Protein AF-A0AAV9GNB7-F1 (afdb_monomer_lite)

pLDDT: mean 74.89, std 15.53, range [40.94, 90.0]

Secondary structure (DSSP, 8-state):
---------------S---SSPPPTT-EEEHHHHHHTT---TTTS-TTEEEEEEETTEEEEEEE-TT-EETTTTEE-

Radius of gyration: 17.27 Å; chains: 1; bounding box: 31×56×36 Å

Structure (mmCIF, N/CA/C/O backbone):
data_AF-A0AAV9GNB7-F1
#
_entry.id   AF-A0AAV9GNB7-F1
#
loop_
_atom_site.group_PDB
_atom_site.id
_atom_site.type_symbol
_atom_site.label_atom_id
_atom_site.label_alt_id
_atom_site.label_comp_id
_atom_site.label_asym_id
_atom_site.label_entity_id
_atom_site.label_seq_id
_atom_site.pdbx_PDB_ins_code
_atom_site.Cartn_x
_atom_site.Cartn_y
_atom_site.Cartn_z
_atom_site.occupancy
_atom_site.B_iso_or_equiv
_atom_site.auth_seq_id
_atom_site.auth_comp_id
_atom_site.auth_asym_id
_atom_site.auth_atom_id
_atom_site.pdbx_PDB_model_num
ATOM 1 N N . MET A 1 1 ? -20.011 44.277 25.235 1.00 42.75 1 MET A N 1
ATOM 2 C CA . MET A 1 1 ? -19.204 44.171 23.999 1.00 42.75 1 MET A CA 1
ATOM 3 C C . MET A 1 1 ? -19.043 42.689 23.707 1.00 42.75 1 MET A C 1
ATOM 5 O O . MET A 1 1 ? -18.723 41.940 24.619 1.00 42.75 1 MET A O 1
ATOM 9 N N . ARG A 1 2 ? -19.459 42.261 22.513 1.00 45.19 2 ARG A N 1
ATOM 10 C CA . ARG A 1 2 ? -19.642 40.858 22.117 1.00 45.19 2 ARG A CA 1
ATOM 11 C C . ARG A 1 2 ? -18.278 40.209 21.863 1.00 45.19 2 ARG A C 1
ATOM 13 O O . ARG A 1 2 ? -17.578 40.647 20.958 1.00 45.19 2 ARG A O 1
ATOM 20 N N . PHE A 1 3 ? -17.917 39.186 22.633 1.00 46.97 3 PHE A N 1
ATOM 21 C CA . PHE A 1 3 ? -16.782 38.323 22.310 1.00 46.97 3 PHE A CA 1
ATOM 22 C C . PHE A 1 3 ? -17.260 37.274 21.307 1.00 46.97 3 PHE A C 1
ATOM 24 O O . PHE A 1 3 ? -18.048 36.396 21.645 1.00 46.97 3 PHE A O 1
ATOM 31 N N . ALA A 1 4 ? -16.845 37.423 20.050 1.00 48.47 4 ALA A N 1
ATOM 32 C CA . ALA A 1 4 ? -17.052 36.416 19.023 1.00 48.47 4 ALA A CA 1
ATOM 33 C C . ALA A 1 4 ? -16.120 35.231 19.312 1.00 48.47 4 ALA A C 1
ATOM 35 O O . ALA A 1 4 ? -14.903 35.338 19.170 1.00 48.47 4 ALA A O 1
ATOM 36 N N . THR A 1 5 ? -16.689 34.113 19.755 1.00 51.97 5 THR A N 1
ATOM 37 C CA . THR A 1 5 ? -15.978 32.840 19.878 1.00 51.97 5 THR A CA 1
ATOM 38 C C . THR A 1 5 ? -15.757 32.294 18.470 1.00 51.97 5 THR A C 1
ATOM 40 O O . THR A 1 5 ? -16.662 31.738 17.854 1.00 51.97 5 THR A O 1
ATOM 43 N N . ILE A 1 6 ? -14.560 32.521 17.930 1.00 61.16 6 ILE A N 1
ATOM 44 C CA . ILE A 1 6 ? -14.103 31.916 16.680 1.00 61.16 6 ILE A CA 1
ATOM 45 C C . ILE A 1 6 ? -13.956 30.418 16.953 1.00 61.16 6 ILE A C 1
ATOM 47 O O . ILE A 1 6 ? -13.032 29.989 17.641 1.00 61.16 6 ILE A O 1
ATOM 51 N N . ALA A 1 7 ? -14.906 29.626 16.462 1.00 54.81 7 ALA A N 1
ATOM 52 C CA . ALA A 1 7 ? -14.786 28.179 16.437 1.00 54.81 7 ALA A CA 1
ATOM 53 C C . ALA A 1 7 ? -13.651 27.815 15.468 1.00 54.81 7 ALA A C 1
ATOM 55 O O . ALA A 1 7 ? -13.824 27.872 14.251 1.00 54.81 7 ALA A O 1
ATOM 56 N N . LEU A 1 8 ? -12.476 27.464 16.003 1.00 49.28 8 LEU A N 1
ATOM 57 C CA . LEU A 1 8 ? -11.486 26.710 15.243 1.00 49.28 8 LEU A CA 1
ATOM 58 C C . LEU A 1 8 ? -12.101 25.343 14.944 1.00 49.28 8 LEU A C 1
ATOM 60 O O . LEU A 1 8 ? -12.088 24.442 15.782 1.00 49.28 8 LEU A O 1
ATOM 64 N N . ALA A 1 9 ? -12.656 25.196 13.744 1.00 52.81 9 ALA A N 1
ATOM 65 C CA . ALA A 1 9 ? -12.857 23.893 13.146 1.00 52.81 9 ALA A CA 1
ATOM 66 C C . ALA A 1 9 ? -11.468 23.265 12.961 1.00 52.81 9 ALA A C 1
ATOM 68 O O . ALA A 1 9 ? -10.783 23.505 11.969 1.00 52.81 9 ALA A O 1
ATOM 69 N N . LEU A 1 10 ? -11.035 22.484 13.951 1.00 50.41 10 LEU A N 1
ATOM 70 C CA . LEU A 1 10 ? -9.997 21.472 13.794 1.00 50.41 10 LEU A CA 1
ATOM 71 C C . LEU A 1 10 ? -10.574 20.385 12.881 1.00 50.41 10 LEU A C 1
ATOM 73 O O . LEU A 1 10 ? -10.975 19.314 13.326 1.00 50.41 10 LEU A O 1
ATOM 77 N N . GLY A 1 11 ? -10.678 20.700 11.591 1.00 48.22 11 GLY A N 1
ATOM 78 C CA . GLY A 1 11 ? -10.798 19.698 10.550 1.00 48.22 11 GLY A CA 1
ATOM 79 C C . GLY A 1 11 ? -9.472 18.965 10.514 1.00 48.22 11 GLY A C 1
ATOM 80 O O . GLY A 1 11 ? -8.522 19.425 9.886 1.00 48.22 11 GLY A O 1
ATOM 81 N N . THR A 1 12 ? -9.383 17.870 11.263 1.00 52.94 12 THR A N 1
ATOM 82 C CA . THR A 1 12 ? -8.300 16.907 11.142 1.00 52.94 12 THR A CA 1
ATOM 83 C C . THR A 1 12 ? -8.271 16.451 9.689 1.00 52.94 12 THR A C 1
ATOM 85 O O . THR A 1 12 ? -9.069 15.617 9.271 1.00 52.94 12 THR A O 1
ATOM 88 N N . LEU A 1 13 ? -7.353 17.030 8.915 1.00 42.97 13 LEU A N 1
ATOM 89 C CA . LEU A 1 13 ? -6.815 16.449 7.695 1.00 42.97 13 LEU A CA 1
ATOM 90 C C . LEU A 1 13 ? -6.139 15.144 8.116 1.00 42.97 13 LEU A C 1
ATOM 92 O O . LEU A 1 13 ? -4.932 15.087 8.343 1.00 42.97 13 LEU A O 1
ATOM 96 N N . CYS A 1 14 ? -6.936 14.104 8.340 1.00 40.94 14 CYS A N 1
ATOM 97 C CA . CYS A 1 14 ? -6.403 12.764 8.403 1.00 40.94 14 CYS A CA 1
ATOM 98 C C . CYS A 1 14 ? -6.041 12.438 6.956 1.00 40.94 14 CYS A C 1
ATOM 100 O O . CYS A 1 14 ? -6.892 12.006 6.188 1.00 40.94 14 CYS A O 1
ATOM 102 N N . SER A 1 15 ? -4.795 12.714 6.566 1.00 47.91 15 SER A N 1
ATOM 103 C CA . SER A 1 15 ? -4.210 12.289 5.288 1.00 47.91 15 SER A CA 1
ATOM 104 C C . SER A 1 15 ? -3.982 10.770 5.269 1.00 47.91 15 SER A C 1
ATOM 106 O O . SER A 1 15 ? -2.925 10.292 4.867 1.00 47.91 15 SER A O 1
ATOM 108 N N . GLY A 1 16 ? -4.943 10.007 5.789 1.00 49.69 16 GLY A N 1
ATOM 109 C CA . GLY A 1 16 ? -5.047 8.582 5.553 1.00 49.69 16 GLY A CA 1
ATOM 110 C C . GLY A 1 16 ? -5.714 8.408 4.202 1.00 49.69 16 GLY A C 1
ATOM 111 O O . GLY A 1 16 ? -6.661 9.130 3.892 1.00 49.69 16 GLY A O 1
ATOM 112 N N . ALA A 1 17 ? -5.200 7.489 3.392 1.00 54.72 17 ALA A N 1
ATOM 113 C CA . ALA A 1 17 ? -5.841 7.128 2.144 1.00 54.72 17 ALA A CA 1
ATOM 114 C C . ALA A 1 17 ? -7.334 6.916 2.368 1.00 54.72 17 ALA A C 1
ATOM 116 O O . ALA A 1 17 ? -7.723 6.086 3.190 1.00 54.72 17 ALA A O 1
ATOM 117 N N . LEU A 1 18 ? -8.162 7.700 1.676 1.00 54.97 18 LEU A N 1
ATOM 118 C CA . LEU A 1 18 ? -9.588 7.438 1.654 1.00 54.97 18 LEU A CA 1
ATOM 119 C C . LEU A 1 18 ? -9.758 6.139 0.873 1.00 54.97 18 LEU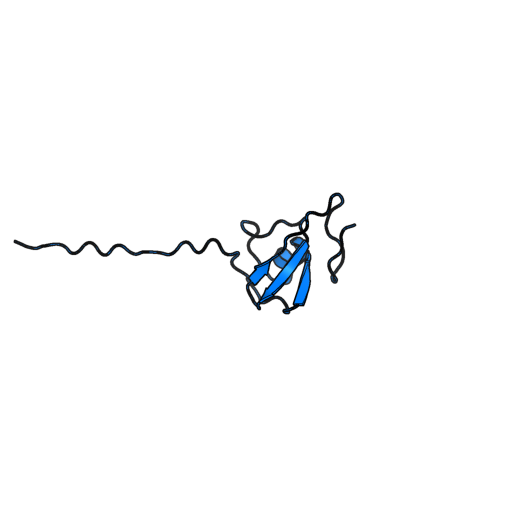 A C 1
ATOM 121 O O . LEU A 1 18 ? -9.651 6.094 -0.350 1.00 54.97 18 LEU A O 1
ATOM 125 N N . ALA A 1 19 ? -9.914 5.062 1.625 1.00 61.12 19 ALA A N 1
ATOM 126 C CA . ALA A 1 19 ? -10.245 3.754 1.115 1.00 61.12 19 ALA A CA 1
ATOM 127 C C . ALA A 1 19 ? -11.697 3.773 0.631 1.00 61.12 19 ALA A C 1
ATOM 129 O O . ALA A 1 19 ? -12.598 4.031 1.431 1.00 61.12 19 ALA A O 1
ATOM 130 N N . GLY A 1 20 ? -11.931 3.515 -0.659 1.00 66.06 20 GLY A N 1
ATOM 131 C CA . GLY A 1 20 ? -13.290 3.375 -1.190 1.00 66.06 20 GLY A CA 1
ATOM 132 C C . GLY A 1 20 ? -14.007 2.166 -0.582 1.00 66.06 20 GLY A C 1
ATOM 133 O O . GLY A 1 20 ? -15.134 2.276 -0.106 1.00 66.06 20 GLY A O 1
ATOM 134 N N . ASN A 1 21 ? -13.304 1.035 -0.509 1.00 81.69 21 ASN A N 1
ATOM 135 C CA . ASN A 1 21 ? -13.761 -0.233 0.039 1.00 81.69 21 ASN A CA 1
ATOM 136 C C . ASN A 1 21 ? -12.698 -0.845 0.963 1.00 81.69 21 ASN A C 1
ATOM 138 O O . ASN A 1 21 ? -11.496 -0.685 0.715 1.00 81.69 21 ASN A O 1
ATOM 142 N N . PRO A 1 22 ? -13.127 -1.598 1.993 1.00 83.62 22 PRO A N 1
ATOM 143 C CA . PRO A 1 22 ? -12.203 -2.228 2.912 1.00 83.62 22 PRO A CA 1
ATOM 144 C C . PRO A 1 22 ? -11.356 -3.299 2.220 1.00 83.62 22 PRO A C 1
ATOM 146 O O . PRO A 1 22 ? -11.855 -4.075 1.401 1.00 83.62 22 PRO A O 1
ATOM 149 N N . CYS A 1 23 ? -10.070 -3.345 2.560 1.00 86.38 23 CYS A N 1
ATOM 150 C CA . CYS A 1 23 ? -9.187 -4.444 2.188 1.00 86.38 23 CYS A CA 1
ATOM 151 C C . CYS A 1 23 ? -9.312 -5.58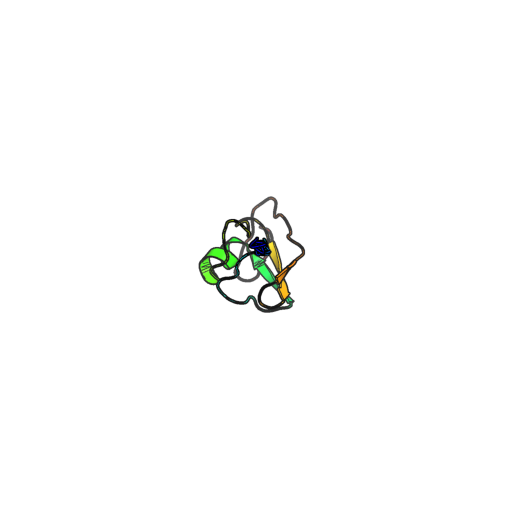3 3.214 1.00 86.38 23 CYS A C 1
ATOM 153 O O . CYS A 1 23 ? -9.612 -5.343 4.385 1.00 86.38 23 CYS A O 1
ATOM 155 N N . ASN A 1 24 ? -9.086 -6.838 2.802 1.00 88.56 24 ASN A N 1
ATOM 156 C CA . ASN A 1 24 ? -9.067 -7.932 3.781 1.00 88.56 24 ASN A CA 1
ATOM 157 C C . ASN A 1 24 ? -7.794 -7.838 4.617 1.00 88.56 24 ASN A C 1
ATOM 159 O O . ASN A 1 24 ? -6.694 -7.843 4.059 1.00 88.56 24 ASN A O 1
ATOM 163 N N . VAL A 1 25 ? -7.964 -7.798 5.936 1.00 88.25 25 VAL A N 1
ATOM 164 C CA . VAL A 1 25 ? -6.867 -7.746 6.907 1.00 88.25 25 VAL A CA 1
ATOM 165 C C . VAL A 1 25 ? -5.926 -8.941 6.718 1.00 88.25 25 VAL A C 1
ATOM 167 O O . VAL A 1 25 ? -6.340 -10.013 6.271 1.00 88.25 25 VAL A O 1
ATOM 170 N N . ASP A 1 26 ? -4.646 -8.719 6.999 1.00 87.94 26 ASP A N 1
ATOM 171 C CA . ASP A 1 26 ? -3.543 -9.677 6.876 1.00 87.94 26 ASP A CA 1
ATOM 172 C C . ASP A 1 26 ? -3.244 -10.155 5.448 1.00 87.94 26 ASP A C 1
ATOM 174 O O . ASP A 1 26 ? -2.559 -11.157 5.237 1.00 87.94 26 ASP A O 1
ATOM 178 N N . ASN A 1 27 ? -3.716 -9.410 4.446 1.00 86.44 27 ASN A N 1
ATOM 179 C CA . ASN A 1 27 ? -3.393 -9.642 3.042 1.00 86.44 27 ASN A CA 1
ATOM 180 C C . ASN A 1 27 ? -2.609 -8.470 2.446 1.00 86.44 27 ASN A C 1
ATOM 182 O O . ASN A 1 27 ? -2.761 -7.315 2.851 1.00 86.44 27 ASN A O 1
ATOM 186 N N . SER A 1 28 ? -1.799 -8.780 1.437 1.00 87.94 28 SER A N 1
ATOM 187 C CA . SER A 1 28 ? -1.065 -7.789 0.653 1.00 87.94 28 SER A CA 1
ATOM 188 C C . SER A 1 28 ? -1.788 -7.497 -0.658 1.00 87.94 28 SER A C 1
ATOM 190 O O . SER A 1 28 ? -2.213 -8.419 -1.357 1.00 87.94 28 SER A O 1
ATOM 192 N N . TYR A 1 29 ? -1.873 -6.216 -1.014 1.00 87.69 29 TYR A N 1
ATOM 193 C CA . TYR A 1 29 ? -2.514 -5.732 -2.235 1.00 87.69 29 TYR A CA 1
ATOM 194 C C . TYR A 1 29 ? -1.573 -4.827 -3.018 1.00 87.69 29 TYR A C 1
ATOM 196 O O . TYR A 1 29 ? -0.825 -4.035 -2.446 1.00 87.69 29 TYR A O 1
ATOM 204 N N . CYS A 1 30 ? -1.633 -4.918 -4.342 1.00 90.00 30 CYS A N 1
ATOM 205 C CA . CYS A 1 30 ? -0.983 -3.936 -5.190 1.00 90.00 30 CYS A CA 1
ATOM 206 C C . CYS A 1 30 ? -1.757 -2.622 -5.148 1.00 90.00 30 CYS A C 1
ATOM 208 O O . CYS A 1 30 ? -2.989 -2.624 -5.104 1.00 90.00 30 CYS A O 1
ATOM 210 N N . GLY A 1 31 ? -1.048 -1.498 -5.212 1.00 87.94 31 GLY A N 1
ATOM 211 C CA . GLY A 1 31 ? -1.675 -0.185 -5.223 1.00 87.94 31 GLY A CA 1
ATOM 212 C C . GLY A 1 31 ? -2.668 -0.017 -6.367 1.00 87.94 31 GLY A C 1
ATOM 213 O O . GLY A 1 31 ? -3.762 0.487 -6.142 1.00 87.94 31 GLY A O 1
ATOM 214 N N . TRP A 1 32 ? -2.358 -0.540 -7.561 1.00 89.38 32 TRP A N 1
ATOM 215 C CA . TRP A 1 32 ? -3.309 -0.536 -8.678 1.00 89.38 32 TRP A CA 1
ATOM 216 C C . TRP A 1 32 ? -4.607 -1.290 -8.347 1.00 89.38 32 TRP A C 1
ATOM 218 O O . TRP A 1 32 ? -5.675 -0.851 -8.747 1.00 89.38 32 TRP A O 1
ATOM 228 N N . TYR A 1 33 ? -4.547 -2.382 -7.576 1.00 89.06 33 TYR A N 1
ATOM 229 C CA . TYR A 1 33 ? -5.740 -3.133 -7.173 1.00 89.06 33 TYR A CA 1
ATOM 230 C C . TYR A 1 33 ? -6.556 -2.353 -6.139 1.00 89.06 33 TYR A C 1
ATOM 232 O O . TYR A 1 33 ? -7.781 -2.285 -6.228 1.00 89.06 33 TYR A O 1
ATOM 240 N N . LEU A 1 34 ? -5.876 -1.728 -5.174 1.00 87.81 34 LEU A N 1
ATOM 241 C CA . LEU A 1 34 ? -6.511 -0.861 -4.183 1.00 87.81 34 LEU A CA 1
ATOM 242 C C . LEU A 1 34 ? -7.260 0.294 -4.860 1.00 87.81 34 LEU A C 1
ATOM 244 O O . LEU A 1 34 ? -8.398 0.571 -4.497 1.00 87.81 34 LEU A O 1
ATOM 248 N N . ILE A 1 35 ? -6.667 0.911 -5.880 1.00 89.69 35 ILE A N 1
ATOM 249 C CA . ILE A 1 35 ? -7.287 1.998 -6.645 1.00 89.69 35 ILE A CA 1
ATOM 250 C C . ILE A 1 35 ? -8.427 1.469 -7.523 1.00 89.69 35 ILE A C 1
ATOM 252 O O . ILE A 1 35 ? -9.574 1.880 -7.368 1.00 89.69 35 ILE A O 1
ATOM 256 N N . ASP A 1 36 ? -8.136 0.527 -8.420 1.00 89.62 36 ASP A N 1
ATOM 257 C CA . ASP A 1 36 ? -9.060 0.157 -9.496 1.00 89.62 36 ASP A CA 1
ATOM 258 C C . ASP A 1 36 ? -10.204 -0.748 -9.003 1.00 89.62 36 ASP A C 1
ATOM 260 O O . ASP A 1 36 ? -11.315 -0.685 -9.527 1.00 89.62 36 ASP A O 1
ATOM 264 N N . SER A 1 37 ? -9.943 -1.609 -8.009 1.00 87.88 37 SER A N 1
ATOM 265 C CA . SER A 1 37 ? -10.919 -2.594 -7.504 1.00 87.88 37 SER A CA 1
ATOM 266 C C . SER A 1 37 ? -11.541 -2.198 -6.169 1.00 87.88 37 SER A C 1
ATOM 268 O O . SER A 1 37 ? -12.711 -2.497 -5.933 1.00 87.88 37 SER A O 1
ATOM 270 N N . LEU A 1 38 ? -10.774 -1.545 -5.290 1.00 86.69 38 LEU A N 1
ATOM 271 C CA . LEU A 1 38 ? -11.260 -1.100 -3.981 1.00 86.69 38 LEU A CA 1
ATOM 272 C C . LEU A 1 38 ? -11.531 0.411 -3.922 1.00 86.69 38 LEU A C 1
ATOM 274 O O . LEU A 1 38 ? -11.960 0.897 -2.882 1.00 86.69 38 LEU A O 1
ATOM 278 N N . GLY A 1 39 ? -11.306 1.168 -4.997 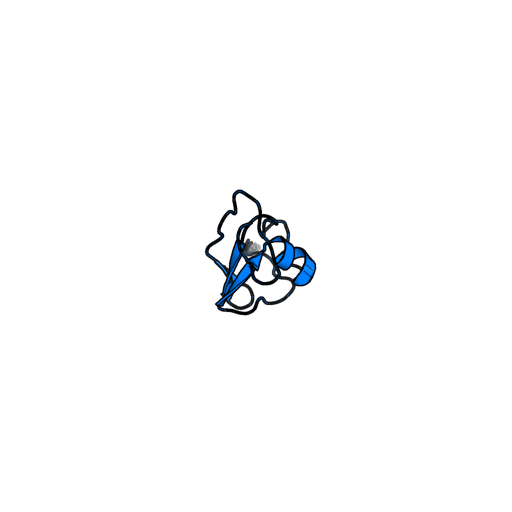1.00 88.38 39 GLY A N 1
ATOM 279 C CA . GLY A 1 39 ? -11.642 2.593 -5.057 1.00 88.38 39 GLY A CA 1
ATOM 280 C C . GLY A 1 39 ? -10.832 3.478 -4.107 1.00 88.38 39 GLY A C 1
ATOM 281 O O . GLY A 1 39 ? -11.352 4.483 -3.629 1.00 88.38 39 GLY A O 1
ATOM 282 N N . TRP A 1 40 ? -9.605 3.088 -3.760 1.00 87.88 40 TRP A N 1
ATOM 283 C CA . TRP A 1 40 ? -8.722 3.906 -2.928 1.00 87.88 40 TRP A CA 1
ATOM 284 C C . TRP A 1 40 ? -8.188 5.106 -3.713 1.00 87.88 40 TRP A C 1
ATOM 286 O O . TRP A 1 40 ? -7.937 5.015 -4.913 1.00 87.88 40 TRP A O 1
ATOM 296 N N . ASP A 1 41 ? -7.990 6.226 -3.020 1.00 86.62 41 ASP A N 1
ATOM 297 C CA . ASP A 1 41 ? -7.483 7.458 -3.628 1.00 86.62 41 ASP A CA 1
ATOM 298 C C . ASP A 1 41 ? -6.025 7.314 -4.119 1.00 86.62 41 ASP A C 1
ATOM 300 O O . ASP A 1 41 ? -5.126 6.948 -3.351 1.00 86.62 41 ASP A O 1
ATOM 304 N N . GLU A 1 42 ? -5.775 7.668 -5.385 1.00 86.38 42 GLU A N 1
ATOM 305 C CA . GLU A 1 42 ? -4.437 7.701 -6.000 1.00 86.38 42 GLU A CA 1
ATOM 306 C C . GLU A 1 42 ? -3.505 8.730 -5.340 1.00 86.38 42 GLU A C 1
ATOM 308 O O . GLU A 1 42 ? -2.283 8.622 -5.443 1.00 86.38 42 GLU A O 1
ATOM 313 N N . ALA A 1 43 ? -4.049 9.720 -4.623 1.00 84.50 43 ALA A N 1
ATOM 314 C CA . ALA A 1 43 ? -3.252 10.660 -3.837 1.00 84.50 43 ALA A CA 1
ATOM 315 C C . ALA A 1 43 ? -2.602 10.008 -2.606 1.00 84.50 43 ALA A C 1
ATOM 317 O O . ALA A 1 43 ? -1.680 10.578 -2.019 1.00 84.50 43 ALA A O 1
ATOM 318 N N . ALA A 1 44 ? -3.082 8.835 -2.193 1.00 81.94 44 ALA A N 1
ATOM 319 C CA . ALA A 1 44 ? -2.652 8.186 -0.964 1.00 81.94 44 ALA A CA 1
ATOM 320 C C . ALA A 1 44 ? -2.127 6.757 -1.158 1.00 81.94 44 ALA A C 1
ATOM 322 O O . ALA A 1 44 ? -1.450 6.222 -0.275 1.00 81.94 44 ALA A O 1
ATOM 323 N N . VAL A 1 45 ? -2.394 6.158 -2.317 1.00 85.75 45 VAL A N 1
ATOM 324 C CA . VAL A 1 45 ? -1.890 4.848 -2.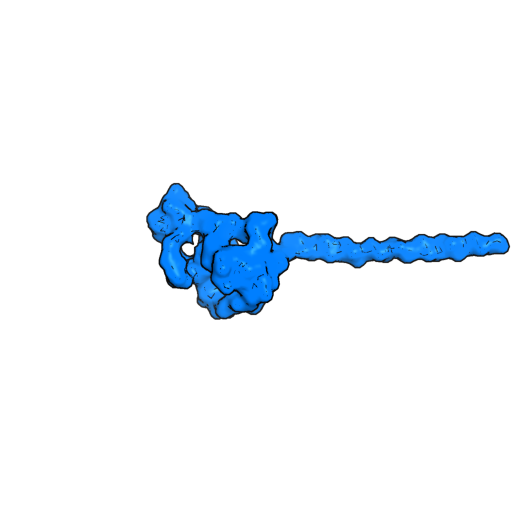726 1.00 85.75 45 VAL A CA 1
ATOM 325 C C . VAL A 1 45 ? -1.203 4.986 -4.082 1.00 85.75 45 VAL A C 1
ATOM 327 O O . VAL A 1 45 ? -1.774 5.527 -5.020 1.00 85.75 45 VAL A O 1
ATOM 330 N N . SER A 1 46 ? 0.014 4.462 -4.210 1.00 87.25 46 SER A N 1
ATOM 331 C CA . SER A 1 46 ? 0.765 4.455 -5.468 1.00 87.25 46 SER A CA 1
ATOM 332 C C . SER A 1 46 ? 0.596 3.127 -6.193 1.00 87.25 46 SER A C 1
ATOM 334 O O . SER A 1 46 ? 0.806 2.070 -5.601 1.00 87.25 46 SER A O 1
ATOM 336 N N . ARG A 1 47 ? 0.306 3.174 -7.498 1.00 87.06 47 ARG A N 1
ATOM 337 C CA . ARG A 1 47 ? -0.005 1.995 -8.332 1.00 87.06 47 ARG A CA 1
ATOM 338 C C . ARG A 1 47 ? 1.072 0.901 -8.304 1.00 87.06 47 ARG A C 1
ATOM 340 O O . ARG A 1 47 ? 0.734 -0.282 -8.261 1.00 87.06 47 ARG A O 1
ATOM 347 N N . ASP A 1 48 ? 2.341 1.300 -8.259 1.00 84.94 48 ASP A N 1
ATOM 348 C CA . ASP A 1 48 ? 3.508 0.406 -8.353 1.00 84.94 48 ASP A CA 1
ATOM 349 C C . ASP A 1 48 ? 4.008 -0.122 -6.997 1.00 84.94 48 ASP A C 1
ATOM 351 O O . ASP A 1 48 ? 5.008 -0.840 -6.926 1.00 84.94 48 ASP A O 1
ATOM 355 N N . ILE A 1 49 ? 3.330 0.241 -5.905 1.00 86.69 49 ILE A N 1
ATOM 356 C CA . ILE A 1 49 ? 3.703 -0.144 -4.544 1.00 86.69 49 ILE A CA 1
ATOM 357 C C . ILE A 1 49 ? 2.802 -1.282 -4.065 1.00 86.69 49 ILE A C 1
ATOM 359 O O . ILE A 1 49 ? 1.591 -1.280 -4.287 1.00 86.69 49 ILE A O 1
ATOM 363 N N . MET A 1 50 ? 3.397 -2.259 -3.386 1.00 88.00 50 MET A N 1
ATOM 364 C CA . MET A 1 50 ? 2.664 -3.282 -2.647 1.00 88.00 50 MET A CA 1
ATOM 365 C C . MET A 1 50 ? 2.378 -2.782 -1.232 1.00 88.00 50 MET A C 1
ATOM 367 O O . MET A 1 50 ? 3.293 -2.333 -0.549 1.00 88.00 50 MET A O 1
ATOM 371 N N . TYR A 1 51 ? 1.142 -2.908 -0.763 1.00 88.25 51 TYR A N 1
ATOM 372 C CA . TYR A 1 51 ? 0.722 -2.501 0.576 1.00 88.25 51 TYR A CA 1
ATOM 373 C C . TYR A 1 51 ? 0.216 -3.693 1.381 1.00 88.25 51 TYR A C 1
ATOM 375 O O . TYR A 1 51 ? -0.466 -4.562 0.837 1.00 88.25 51 TYR A O 1
ATOM 383 N N . TYR A 1 52 ? 0.498 -3.707 2.683 1.00 87.25 52 TYR A N 1
ATOM 384 C CA . TYR A 1 52 ? -0.074 -4.675 3.615 1.00 87.25 52 TYR A CA 1
ATOM 385 C C . TYR A 1 52 ? -1.314 -4.092 4.289 1.00 87.25 52 TYR A C 1
ATOM 387 O O . TYR A 1 52 ? -1.265 -3.008 4.871 1.00 87.25 52 TYR A O 1
ATOM 395 N N . CYS A 1 53 ? -2.429 -4.811 4.230 1.00 88.31 53 CYS A N 1
ATOM 396 C CA . CYS A 1 53 ? -3.658 -4.424 4.905 1.00 88.31 53 CYS A CA 1
ATOM 397 C C . CYS A 1 53 ? -3.600 -4.864 6.376 1.00 88.31 53 CYS A C 1
ATOM 399 O O . CYS A 1 53 ? -3.852 -6.024 6.694 1.00 88.31 53 CYS A O 1
ATOM 401 N N . SER A 1 54 ? -3.266 -3.950 7.289 1.00 87.25 54 SER A N 1
ATOM 402 C CA . SER A 1 54 ? -3.235 -4.231 8.738 1.00 87.25 54 SER A CA 1
ATOM 403 C C . SER A 1 54 ? -4.564 -3.949 9.444 1.00 87.25 54 SER A C 1
ATOM 405 O O . SER A 1 54 ? -4.693 -4.174 10.643 1.00 87.25 54 SER A O 1
ATOM 407 N N . GLY A 1 55 ? -5.538 -3.409 8.719 1.00 84.31 55 GLY A N 1
ATOM 408 C CA . GLY A 1 55 ? -6.890 -3.123 9.182 1.00 84.31 55 GLY A CA 1
ATOM 409 C C . GLY A 1 55 ? -7.771 -2.810 7.979 1.00 84.31 55 GLY A C 1
ATOM 410 O O . GLY A 1 55 ? -7.247 -2.468 6.923 1.00 84.31 55 GLY A O 1
ATOM 411 N N . GLU A 1 56 ? -9.092 -2.908 8.128 1.00 81.69 56 GLU A N 1
ATOM 412 C CA . GLU A 1 56 ? -10.041 -2.827 7.003 1.00 81.69 56 GLU A CA 1
ATOM 413 C C . GLU A 1 56 ? -9.827 -1.592 6.110 1.00 81.69 56 GLU A C 1
ATOM 415 O O . GLU A 1 56 ? -9.951 -1.681 4.897 1.00 81.69 56 GLU A O 1
ATOM 420 N N . LEU A 1 57 ? -9.432 -0.453 6.684 1.00 83.62 57 LEU A N 1
ATOM 421 C CA . LEU A 1 57 ? -9.125 0.787 5.957 1.00 83.62 57 LEU A CA 1
ATOM 422 C C . LEU A 1 57 ? -7.713 1.288 6.289 1.00 83.62 57 LEU A C 1
ATOM 424 O O . LEU A 1 57 ? -7.459 2.488 6.369 1.00 83.62 57 LEU A O 1
ATOM 428 N N . THR A 1 58 ? -6.790 0.376 6.588 1.00 83.75 58 THR A N 1
ATOM 429 C CA . THR A 1 58 ? -5.448 0.727 7.059 1.00 83.75 58 THR A CA 1
ATOM 430 C C . THR A 1 58 ? -4.395 -0.066 6.309 1.00 83.75 58 THR A C 1
ATOM 432 O O . THR A 1 58 ? -4.273 -1.281 6.467 1.00 83.75 58 THR A O 1
ATOM 435 N N . LEU A 1 59 ? -3.591 0.659 5.534 1.00 85.25 59 LEU A N 1
ATOM 436 C CA . LEU A 1 59 ? -2.413 0.124 4.871 1.00 85.25 59 LEU A CA 1
ATOM 437 C C . LEU A 1 59 ? -1.173 0.440 5.692 1.00 85.25 59 LEU A C 1
ATOM 439 O O . LEU A 1 59 ? -0.983 1.561 6.164 1.00 85.25 59 LEU A O 1
ATOM 443 N N . THR A 1 60 ? -0.304 -0.545 5.825 1.00 84.75 60 THR A N 1
ATOM 444 C CA . THR A 1 60 ? 1.013 -0.401 6.432 1.00 84.75 60 THR A CA 1
ATOM 445 C C . THR A 1 60 ? 2.055 -1.102 5.571 1.00 84.75 60 THR A C 1
ATOM 447 O O . THR A 1 60 ? 1.734 -1.811 4.618 1.00 84.75 60 THR A O 1
ATOM 450 N N . ASN A 1 61 ? 3.327 -0.860 5.891 1.00 78.38 61 ASN A N 1
ATOM 451 C CA . ASN A 1 61 ? 4.467 -1.560 5.302 1.00 78.38 61 ASN A CA 1
ATOM 452 C C . ASN A 1 61 ? 4.498 -1.556 3.752 1.00 78.38 61 ASN A C 1
ATOM 454 O O . ASN A 1 61 ? 4.550 -2.620 3.130 1.00 78.38 61 ASN A O 1
ATOM 458 N N . PRO A 1 62 ? 4.442 -0.372 3.104 1.00 79.19 62 PRO A N 1
ATOM 459 C CA . PRO A 1 62 ? 4.546 -0.300 1.656 1.00 79.19 62 PRO A CA 1
ATOM 460 C C . PRO A 1 62 ? 5.904 -0.836 1.195 1.00 79.19 62 PRO A C 1
ATOM 462 O O . PRO A 1 62 ? 6.954 -0.335 1.597 1.00 79.19 62 PRO A O 1
ATOM 465 N N . THR A 1 63 ? 5.882 -1.840 0.328 1.00 82.44 63 THR A N 1
ATOM 466 C CA . THR A 1 63 ? 7.067 -2.371 -0.343 1.00 82.44 63 THR A CA 1
ATOM 467 C C . THR A 1 63 ? 7.099 -1.832 -1.765 1.00 82.44 63 THR A C 1
ATOM 469 O O . THR A 1 63 ? 6.187 -2.070 -2.556 1.00 82.44 63 THR A O 1
ATOM 472 N N . VAL A 1 64 ? 8.157 -1.089 -2.092 1.00 79.19 64 VAL A N 1
ATOM 473 C CA . VAL A 1 64 ? 8.393 -0.614 -3.457 1.00 79.19 64 VAL A CA 1
ATOM 474 C C . VAL A 1 64 ? 8.931 -1.775 -4.283 1.00 79.19 64 VAL A C 1
ATOM 476 O O . VAL A 1 64 ? 10.002 -2.307 -3.992 1.00 79.19 64 VAL A O 1
ATOM 479 N N . CYS A 1 65 ? 8.199 -2.153 -5.324 1.00 75.62 65 CYS A N 1
ATOM 480 C CA . CYS A 1 65 ? 8.629 -3.186 -6.250 1.00 75.62 65 CYS A CA 1
ATOM 481 C C . CYS A 1 65 ? 9.409 -2.539 -7.400 1.00 75.62 65 CYS A C 1
ATOM 483 O O . CYS A 1 65 ? 8.847 -1.778 -8.181 1.00 75.62 65 CYS A O 1
ATOM 485 N N . GLY A 1 66 ? 10.708 -2.836 -7.519 1.00 71.19 66 GLY A N 1
ATOM 486 C CA . GLY A 1 66 ? 11.578 -2.259 -8.558 1.00 71.19 66 GLY A CA 1
ATOM 487 C C . GLY A 1 66 ? 11.169 -2.586 -10.005 1.00 71.19 66 GLY A C 1
ATOM 488 O O . GLY A 1 66 ? 11.629 -1.910 -10.920 1.00 71.19 66 GLY A O 1
ATOM 489 N N . GLY A 1 67 ? 10.302 -3.587 -10.201 1.00 74.00 67 GLY A N 1
ATOM 490 C CA . GLY A 1 67 ? 9.687 -3.969 -11.480 1.00 74.00 67 GLY A CA 1
ATOM 491 C C . GLY A 1 67 ? 8.165 -3.765 -11.542 1.00 74.00 67 GLY A C 1
ATOM 492 O O . GLY A 1 67 ? 7.542 -4.163 -12.522 1.00 74.00 67 GLY A O 1
ATOM 493 N N . GLY A 1 68 ? 7.563 -3.144 -10.519 1.00 77.69 68 GLY A N 1
ATOM 494 C CA . GLY A 1 68 ? 6.111 -3.007 -10.369 1.00 77.69 68 GLY A CA 1
ATOM 495 C C . GLY A 1 68 ? 5.463 -4.139 -9.562 1.00 77.69 68 GLY A C 1
ATOM 496 O O . GLY A 1 68 ? 6.092 -5.144 -9.228 1.00 77.69 68 GLY A O 1
ATOM 497 N N . CYS A 1 69 ? 4.196 -3.948 -9.195 1.00 84.75 69 CYS A N 1
ATOM 498 C CA . CYS A 1 69 ? 3.424 -4.912 -8.410 1.00 84.75 69 CYS A CA 1
ATOM 499 C C . CYS A 1 69 ? 2.492 -5.730 -9.313 1.00 84.75 69 CYS A C 1
ATOM 501 O O . CYS A 1 69 ? 1.741 -5.160 -10.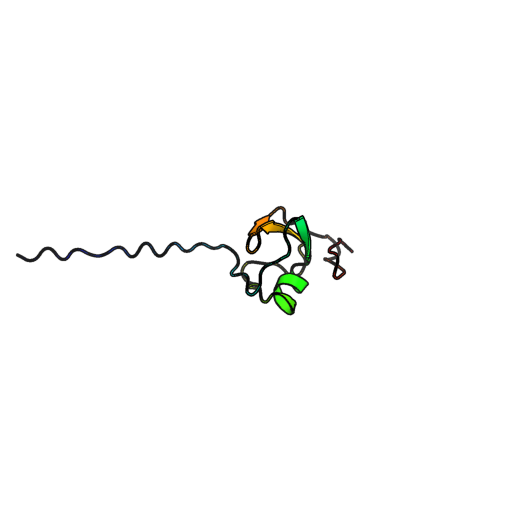108 1.00 84.75 69 CYS A O 1
ATOM 503 N N . ALA A 1 70 ? 2.500 -7.055 -9.171 1.00 80.94 70 ALA A N 1
ATOM 504 C CA . ALA A 1 70 ? 1.734 -7.976 -10.003 1.00 80.94 70 ALA A CA 1
ATOM 505 C C . ALA A 1 70 ? 0.747 -8.843 -9.206 1.00 80.94 70 ALA A C 1
ATOM 507 O O . ALA A 1 70 ? 0.960 -9.189 -8.044 1.00 80.94 70 ALA A O 1
ATOM 508 N N . GLY A 1 71 ? -0.317 -9.244 -9.909 1.00 66.44 71 GLY A N 1
ATOM 509 C CA . GLY A 1 71 ? -1.283 -10.250 -9.474 1.00 66.44 71 GLY A CA 1
ATOM 510 C C . GLY A 1 71 ? -2.382 -9.754 -8.521 1.00 66.44 71 GLY A C 1
ATOM 511 O O . GLY A 1 71 ? -2.257 -8.696 -7.910 1.00 66.44 71 GLY A O 1
ATOM 512 N N . PRO A 1 72 ? -3.475 -10.532 -8.379 1.00 56.91 72 PRO A N 1
ATOM 513 C CA . PRO A 1 72 ? -4.490 -10.298 -7.349 1.00 56.91 72 PRO A CA 1
ATOM 514 C C . PRO A 1 72 ? -3.957 -10.630 -5.945 1.00 56.91 72 PRO A C 1
ATOM 516 O O . PRO A 1 72 ? -4.333 -9.987 -4.972 1.00 56.91 72 PRO A O 1
ATOM 519 N N . THR A 1 73 ? -3.050 -11.609 -5.844 1.00 67.00 73 THR A N 1
ATOM 520 C CA . THR A 1 73 ? -2.180 -11.810 -4.679 1.00 67.00 73 THR A CA 1
ATOM 521 C C . THR A 1 73 ? -0.920 -10.996 -4.913 1.00 67.00 73 THR A C 1
ATOM 523 O O . THR A 1 73 ? -0.123 -11.344 -5.787 1.00 67.00 73 THR A O 1
ATOM 526 N N . ALA A 1 74 ? -0.766 -9.902 -4.173 1.00 77.31 74 ALA A N 1
ATOM 527 C CA . ALA A 1 74 ? 0.289 -8.944 -4.451 1.00 77.31 74 ALA A CA 1
ATOM 528 C C . ALA A 1 74 ? 1.681 -9.546 -4.252 1.00 77.31 74 ALA A C 1
ATOM 530 O O . ALA A 1 74 ? 2.003 -10.081 -3.189 1.00 77.31 74 ALA A O 1
ATOM 531 N N . HIS A 1 75 ? 2.500 -9.437 -5.290 1.00 78.81 75 HIS A N 1
ATOM 532 C CA . HIS A 1 75 ? 3.923 -9.741 -5.265 1.00 78.81 75 HIS A CA 1
ATOM 533 C C . HIS A 1 75 ? 4.663 -8.763 -6.178 1.00 78.81 75 HIS A C 1
ATOM 535 O O . HIS A 1 75 ? 4.082 -8.199 -7.106 1.00 78.81 75 HIS A O 1
ATOM 541 N N . CYS A 1 76 ? 5.951 -8.549 -5.918 1.00 78.12 76 CYS A N 1
ATOM 542 C CA . CYS A 1 76 ? 6.792 -7.789 -6.835 1.00 78.12 76 CYS A CA 1
ATOM 543 C C . CYS A 1 76 ? 7.105 -8.627 -8.080 1.00 78.12 76 CYS A C 1
ATOM 545 O O . CYS A 1 76 ? 7.423 -9.812 -7.946 1.00 78.12 76 CYS A O 1
ATOM 547 N N . ALA A 1 77 ? 6.984 -8.007 -9.256 1.00 69.12 77 ALA A N 1
ATOM 548 C CA . ALA A 1 77 ? 7.329 -8.594 -10.551 1.00 69.12 77 ALA A CA 1
ATOM 549 C C . ALA A 1 77 ? 8.836 -8.539 -10.837 1.00 69.12 77 ALA A C 1
ATOM 551 O O . ALA A 1 77 ? 9.497 -7.577 -10.370 1.00 69.12 77 ALA A O 1
#

Organism: NCBI:txid3040156

Sequence (77 aa):
MRFATIALALGTLCSGALAGNPCNVDNSYCGWYLIDSLGWDEAAVSRDIMYYCSGELTLTNPTVCGGGCAGPTAHCA

Foldseek 3Di:
DDDPPPPPPPPPPPVQWPFQWFDDAQAK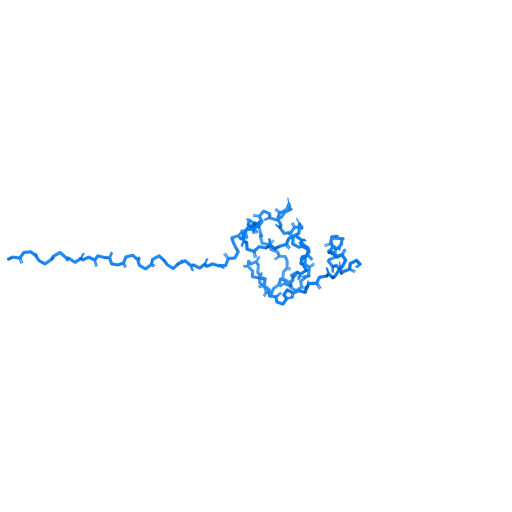AALLCSCPVRVTDCVHGPRQWIWHRNDRRDTDDIDHQPQGWDDRRTDRD